Protein AF-A0A3D1BH28-F1 (afdb_monomer_lite)

Foldseek 3Di:
DDDDPVNVVVVVCLVVVLVVVLVVLLPDDDDDADPVRVVVLVCLVVVLVVLQVQLVVLQVVLVVCVVVVNPVSNSVSNVSSSVSVSVSSVSVSNSD

Secondary structure (DSSP, 8-state):
-PPPHHHHHHHHHHHHHHHHHHHHHHHSPPPPPPHHHHHHHTTHHHHHHHHHHHHHHHHHHHHHHHHTT-HHHHHHHHHHHHHHHHHHHHHHHHH-

Structure (mmCIF, N/CA/C/O backbone):
data_AF-A0A3D1BH28-F1
#
_entry.id   AF-A0A3D1BH28-F1
#
loop_
_atom_site.group_PDB
_atom_site.id
_atom_site.type_symbol
_atom_site.label_atom_id
_atom_site.label_alt_id
_atom_site.label_comp_id
_atom_site.label_asym_id
_atom_site.label_entity_id
_atom_site.label_seq_id
_atom_site.pdbx_PDB_ins_code
_atom_site.Cartn_x
_atom_site.Cartn_y
_atom_site.Cartn_z
_atom_site.occupancy
_atom_site.B_iso_or_equiv
_atom_site.auth_seq_id
_atom_site.auth_comp_id
_atom_site.auth_asym_id
_atom_site.auth_atom_id
_atom_site.pdbx_PDB_model_num
ATOM 1 N N . MET A 1 1 ? -21.017 -5.235 15.900 1.00 49.09 1 MET A N 1
ATOM 2 C CA . MET A 1 1 ? -20.606 -4.975 14.502 1.00 49.09 1 MET A CA 1
ATOM 3 C C . MET A 1 1 ? -20.086 -6.281 13.920 1.00 49.09 1 MET A C 1
ATOM 5 O O . MET A 1 1 ? -18.995 -6.698 14.280 1.00 49.09 1 MET A O 1
ATOM 9 N N . GLY A 1 2 ? -20.901 -6.996 13.142 1.00 55.12 2 GLY A N 1
ATOM 10 C CA . GLY A 1 2 ? -20.472 -8.242 12.497 1.00 55.12 2 GLY A CA 1
ATOM 11 C C . GLY A 1 2 ? -19.669 -7.933 11.237 1.00 55.12 2 GLY A C 1
ATOM 12 O O . GLY A 1 2 ? -20.025 -7.017 10.503 1.00 55.12 2 GLY A O 1
ATOM 13 N N . ILE A 1 3 ? -18.587 -8.672 10.986 1.00 62.25 3 ILE A N 1
ATOM 14 C CA . ILE A 1 3 ? -17.857 -8.561 9.719 1.00 62.25 3 ILE A CA 1
ATOM 15 C C . ILE A 1 3 ? -18.784 -9.040 8.596 1.00 62.25 3 ILE A C 1
ATOM 17 O O . ILE A 1 3 ? -19.212 -10.202 8.605 1.00 62.25 3 ILE A O 1
ATOM 21 N N . ASP A 1 4 ? -19.071 -8.145 7.652 1.00 80.38 4 ASP A N 1
ATOM 22 C CA . ASP A 1 4 ? -19.895 -8.409 6.476 1.00 80.38 4 ASP A CA 1
ATOM 23 C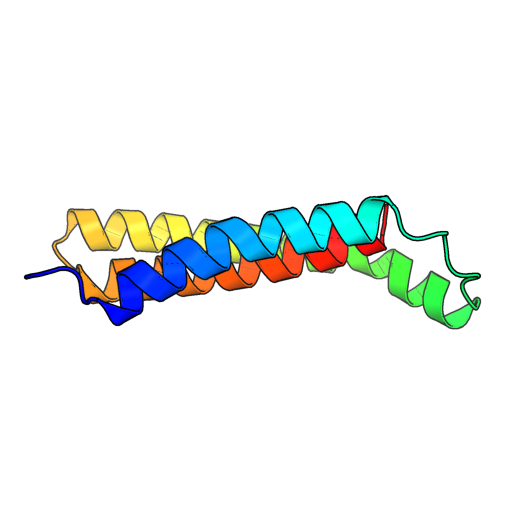 C . ASP A 1 4 ? -19.339 -9.608 5.677 1.00 80.38 4 ASP A C 1
ATOM 25 O O . ASP A 1 4 ? -18.123 -9.797 5.542 1.00 80.38 4 ASP A O 1
ATOM 29 N N . ARG A 1 5 ? -20.230 -10.478 5.192 1.00 80.69 5 ARG A N 1
ATOM 30 C CA . ARG A 1 5 ? -19.852 -11.692 4.450 1.00 80.69 5 ARG A CA 1
ATOM 31 C C . ARG A 1 5 ? -19.157 -11.358 3.127 1.00 80.69 5 ARG A C 1
ATOM 33 O O . ARG A 1 5 ? -18.216 -12.057 2.751 1.00 80.69 5 ARG A O 1
ATOM 40 N N . ASN A 1 6 ? -19.560 -10.277 2.471 1.00 86.19 6 ASN A N 1
ATOM 41 C CA . ASN A 1 6 ? -18.960 -9.782 1.238 1.00 86.19 6 ASN A CA 1
ATOM 42 C C . ASN A 1 6 ? -17.547 -9.255 1.503 1.00 86.19 6 ASN A C 1
ATOM 44 O O . ASN A 1 6 ? -16.636 -9.576 0.749 1.00 86.19 6 ASN A O 1
ATOM 48 N N . MET A 1 7 ? -17.324 -8.555 2.623 1.00 84.50 7 MET A N 1
ATOM 49 C CA . MET A 1 7 ? -15.985 -8.091 3.023 1.00 84.50 7 MET A CA 1
ATOM 50 C C . MET A 1 7 ? -15.026 -9.263 3.275 1.00 84.50 7 MET A C 1
ATOM 52 O O . MET A 1 7 ? -13.897 -9.262 2.793 1.00 84.50 7 MET A O 1
ATOM 56 N N . LYS A 1 8 ? -15.479 -10.302 3.992 1.00 87.19 8 LYS A N 1
ATOM 57 C CA . LYS A 1 8 ? -14.675 -11.522 4.198 1.00 87.19 8 LYS A CA 1
ATOM 58 C C . LYS A 1 8 ? -14.316 -12.191 2.878 1.00 87.19 8 LYS A C 1
ATOM 60 O O . LYS A 1 8 ? -13.168 -12.574 2.685 1.00 87.19 8 LYS A O 1
ATOM 65 N N . THR A 1 9 ? -15.291 -12.305 1.981 1.00 91.38 9 THR A N 1
ATOM 66 C CA . THR A 1 9 ? -15.083 -12.884 0.650 1.00 91.38 9 THR A CA 1
ATOM 67 C C . THR A 1 9 ? -14.070 -12.061 -0.144 1.00 91.38 9 THR A C 1
ATOM 69 O O . THR A 1 9 ? -13.127 -12.628 -0.682 1.00 91.38 9 THR A O 1
ATOM 72 N N . PHE A 1 10 ? -14.197 -10.731 -0.141 1.00 90.50 10 PHE A N 1
ATOM 73 C CA . PHE A 1 10 ? -13.257 -9.823 -0.797 1.00 90.50 10 PHE A CA 1
ATOM 74 C C . PHE A 1 10 ? -11.820 -10.009 -0.296 1.00 90.50 10 PHE A C 1
ATOM 76 O O . PHE A 1 10 ? -10.916 -10.175 -1.108 1.00 90.50 10 PHE A O 1
ATOM 83 N N . VAL A 1 11 ? -11.607 -10.037 1.024 1.00 89.75 11 VAL A N 1
ATOM 84 C CA . VAL A 1 11 ? -10.262 -10.200 1.603 1.00 89.75 11 VAL A CA 1
ATOM 85 C C . VAL A 1 11 ? -9.648 -11.547 1.220 1.00 89.75 11 VAL A C 1
ATOM 87 O O . VAL A 1 11 ? -8.483 -11.589 0.836 1.00 89.75 11 VAL A O 1
ATOM 90 N N . TRP A 1 12 ? -10.420 -12.636 1.274 1.00 93.75 12 TRP A N 1
ATOM 91 C CA . TRP A 1 12 ? -9.942 -13.956 0.852 1.00 93.75 12 TRP A CA 1
ATOM 92 C C . TRP A 1 12 ? -9.596 -14.003 -0.635 1.00 93.75 12 TRP A C 1
ATOM 94 O O . TRP A 1 12 ? -8.536 -14.506 -1.002 1.00 93.75 12 TRP A O 1
ATOM 104 N N . VAL A 1 13 ? -10.462 -13.447 -1.484 1.00 94.81 13 VAL A N 1
ATOM 105 C CA . VAL A 1 13 ? -10.230 -13.380 -2.931 1.00 94.81 13 VAL A CA 1
ATOM 106 C C . VAL A 1 13 ? -8.976 -12.565 -3.227 1.00 94.81 13 VAL A C 1
ATOM 108 O O . VAL A 1 13 ? -8.102 -13.055 -3.931 1.00 94.81 13 VAL A O 1
ATOM 111 N N . ALA A 1 14 ? -8.839 -11.368 -2.655 1.00 92.19 14 ALA A N 1
ATOM 112 C CA . ALA A 1 14 ? -7.661 -10.528 -2.852 1.00 92.19 14 ALA A CA 1
ATOM 113 C C . ALA A 1 14 ? -6.379 -11.201 -2.330 1.00 92.19 14 ALA A C 1
ATOM 115 O O . ALA A 1 14 ? -5.353 -11.178 -3.009 1.00 92.19 14 ALA A O 1
ATOM 116 N N . GLY A 1 15 ? -6.451 -11.847 -1.161 1.00 92.00 15 GLY A N 1
ATOM 117 C CA . GLY A 1 15 ? -5.327 -12.546 -0.538 1.00 92.00 15 GLY A CA 1
ATOM 118 C C . GLY A 1 15 ? -4.801 -13.729 -1.350 1.00 92.00 15 GLY A C 1
ATOM 119 O O . GLY A 1 15 ? -3.616 -14.029 -1.267 1.00 92.00 15 GLY A O 1
ATOM 120 N N . ILE A 1 16 ? -5.648 -14.372 -2.160 1.00 94.88 16 ILE A N 1
ATOM 121 C CA . ILE A 1 16 ? -5.237 -15.445 -3.079 1.00 94.88 16 ILE A CA 1
ATOM 122 C C . ILE A 1 16 ? -4.856 -14.876 -4.451 1.00 94.88 16 ILE A C 1
AT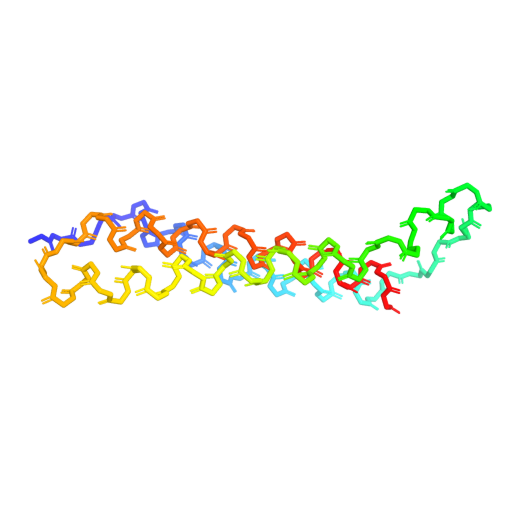OM 124 O O . ILE A 1 16 ? -3.842 -15.267 -5.024 1.00 94.88 16 ILE A O 1
ATOM 128 N N . ALA A 1 17 ? -5.643 -13.938 -4.981 1.00 93.75 17 ALA A N 1
ATOM 129 C CA . ALA A 1 17 ? -5.462 -13.408 -6.327 1.00 93.75 17 ALA A CA 1
ATOM 130 C C . ALA A 1 17 ? -4.140 -12.648 -6.489 1.00 93.75 17 ALA A C 1
ATOM 132 O O . ALA A 1 17 ? -3.452 -12.854 -7.483 1.00 93.75 17 ALA A O 1
ATOM 133 N N . ILE A 1 18 ? -3.757 -11.806 -5.522 1.00 92.75 18 ILE A N 1
ATOM 134 C CA . ILE A 1 18 ? -2.534 -10.995 -5.624 1.00 92.75 18 ILE A CA 1
ATOM 135 C C . ILE A 1 18 ? -1.277 -11.885 -5.737 1.00 92.75 18 ILE A C 1
ATOM 137 O O . ILE A 1 18 ? -0.536 -11.707 -6.705 1.00 92.75 18 ILE A O 1
ATOM 141 N N . PRO A 1 19 ? -1.035 -12.876 -4.849 1.00 92.00 19 PRO A N 1
ATOM 142 C CA . PRO A 1 19 ? 0.094 -13.795 -5.003 1.00 92.00 19 PRO A CA 1
ATOM 143 C C . PRO A 1 19 ? 0.072 -14.583 -6.311 1.00 92.00 19 PRO A C 1
ATOM 145 O O . PRO A 1 19 ? 1.121 -14.773 -6.917 1.00 92.00 19 PRO A O 1
ATOM 148 N N . VAL A 1 20 ? -1.107 -15.026 -6.762 1.00 94.50 20 VAL A N 1
ATOM 149 C CA . VAL A 1 20 ? -1.241 -15.766 -8.026 1.00 94.50 20 VAL A CA 1
ATOM 150 C C . VAL A 1 20 ? -0.838 -14.894 -9.211 1.00 94.50 20 VAL A C 1
ATOM 152 O O . VAL A 1 20 ? -0.058 -15.341 -10.045 1.00 94.50 20 VAL A O 1
ATOM 155 N N . VAL A 1 21 ? -1.318 -13.650 -9.277 1.00 92.12 21 VAL A N 1
ATOM 156 C CA . VAL A 1 21 ? -0.960 -12.720 -10.357 1.00 92.12 21 VAL A CA 1
ATOM 157 C C . VAL A 1 21 ? 0.543 -12.446 -10.362 1.00 92.12 21 VAL A C 1
ATOM 159 O O . VAL A 1 21 ? 1.170 -12.546 -11.413 1.00 92.12 21 VAL A O 1
ATOM 162 N N . VAL A 1 22 ? 1.138 -12.182 -9.195 1.00 90.12 22 VAL A N 1
ATOM 163 C CA . VAL A 1 22 ? 2.589 -11.967 -9.072 1.00 90.12 22 VAL A CA 1
ATOM 164 C C . VAL A 1 22 ? 3.378 -13.205 -9.506 1.00 90.12 22 VAL A C 1
ATOM 166 O O . VAL A 1 22 ? 4.347 -13.078 -10.250 1.00 90.12 22 VAL A O 1
ATOM 169 N N . ALA A 1 23 ? 2.954 -14.403 -9.096 1.00 91.50 23 ALA A N 1
ATOM 170 C CA . ALA A 1 23 ? 3.599 -15.647 -9.503 1.00 91.50 23 ALA A CA 1
ATOM 171 C C . ALA A 1 23 ? 3.524 -15.850 -11.021 1.00 91.50 23 ALA A C 1
ATOM 173 O O . ALA A 1 23 ? 4.530 -16.177 -11.640 1.00 91.50 23 ALA A O 1
ATOM 174 N N . VAL A 1 24 ? 2.362 -15.614 -11.636 1.00 91.44 24 VAL A N 1
ATOM 175 C CA . VAL A 1 24 ? 2.202 -15.700 -13.094 1.00 91.44 24 VAL A CA 1
ATOM 176 C C . VAL A 1 24 ? 3.155 -14.737 -13.798 1.00 91.44 24 VAL A C 1
ATOM 178 O O . VAL A 1 24 ? 3.874 -15.170 -14.694 1.00 91.44 24 VAL A O 1
ATOM 181 N N . MET A 1 25 ? 3.212 -13.471 -13.368 1.00 86.69 25 MET A N 1
ATOM 182 C CA . MET A 1 25 ? 4.120 -12.471 -13.943 1.00 86.69 25 MET A CA 1
ATOM 183 C C . MET A 1 25 ? 5.590 -12.886 -13.842 1.00 86.69 25 MET A C 1
ATOM 185 O O . MET A 1 25 ? 6.328 -12.705 -14.800 1.00 86.69 25 MET A O 1
ATOM 189 N N . PHE A 1 26 ? 5.996 -13.500 -12.730 1.00 85.75 26 PHE A N 1
ATOM 190 C CA . PHE A 1 26 ? 7.365 -13.982 -12.540 1.00 85.75 26 PHE A CA 1
ATOM 191 C C . PHE A 1 26 ? 7.767 -15.096 -13.525 1.00 85.75 26 PHE A C 1
ATOM 193 O O . PHE A 1 26 ? 8.935 -15.214 -13.881 1.00 85.75 26 PHE A O 1
ATOM 200 N N . PHE A 1 27 ? 6.816 -15.926 -13.969 1.00 88.00 27 PHE A N 1
ATOM 201 C CA . PHE A 1 27 ? 7.073 -17.022 -14.915 1.00 88.00 27 PHE A CA 1
ATOM 202 C C . PHE A 1 27 ? 6.806 -16.655 -16.384 1.00 88.00 27 PHE A C 1
ATOM 204 O O . PHE A 1 27 ? 7.021 -17.492 -17.265 1.00 88.00 27 PHE A O 1
ATOM 211 N N . LEU A 1 28 ? 6.329 -15.441 -16.670 1.00 85.00 28 LEU A N 1
ATOM 212 C CA . LEU A 1 28 ? 6.139 -14.970 -18.041 1.00 85.00 28 LEU A CA 1
ATOM 213 C C . LEU A 1 28 ? 7.503 -14.679 -18.697 1.00 85.00 28 LEU A C 1
ATOM 215 O O . LEU A 1 28 ? 8.372 -14.083 -18.063 1.00 85.00 28 LEU A O 1
ATOM 219 N N . PRO A 1 29 ? 7.713 -15.072 -19.969 1.00 81.75 29 PRO A N 1
ATOM 220 C CA . PRO A 1 29 ? 8.913 -14.686 -20.700 1.00 81.75 29 PRO A CA 1
ATOM 221 C C . PRO A 1 29 ? 8.962 -13.162 -20.872 1.00 81.75 29 PRO A C 1
ATOM 223 O O . PRO A 1 29 ? 7.934 -12.525 -21.114 1.00 81.75 29 PRO A O 1
ATOM 226 N N . GLY A 1 30 ? 10.163 -12.588 -20.763 1.00 72.75 30 GLY A N 1
ATOM 227 C CA . GLY A 1 30 ? 10.381 -11.155 -20.957 1.00 72.75 30 GLY A CA 1
ATOM 228 C C . GLY A 1 30 ? 9.918 -10.694 -22.341 1.00 72.75 30 GLY A C 1
ATOM 229 O O . GLY A 1 30 ? 10.153 -11.372 -23.342 1.00 72.75 30 GLY A O 1
ATOM 230 N N . ILE A 1 31 ? 9.243 -9.548 -22.389 1.00 75.81 31 ILE A N 1
ATOM 231 C CA . ILE A 1 31 ? 8.790 -8.917 -23.633 1.00 75.81 31 ILE A CA 1
ATOM 232 C C . ILE A 1 31 ? 9.917 -8.022 -24.156 1.00 75.81 31 ILE A C 1
ATOM 234 O O . ILE A 1 31 ? 10.525 -7.287 -23.381 1.00 75.81 31 ILE A O 1
ATOM 238 N N . GLU A 1 32 ? 10.191 -8.059 -25.463 1.00 77.12 32 GLU A N 1
ATOM 239 C CA . GLU A 1 32 ? 11.104 -7.100 -26.093 1.00 77.12 32 GLU A CA 1
ATOM 240 C C . GLU A 1 32 ? 10.529 -5.684 -25.985 1.00 77.12 32 GLU A C 1
ATOM 242 O O . GLU A 1 32 ? 9.433 -5.385 -26.465 1.00 77.12 32 GLU A O 1
ATOM 247 N N . VAL A 1 33 ? 11.267 -4.812 -25.305 1.00 76.00 33 VAL A N 1
ATOM 248 C CA . VAL A 1 33 ? 10.810 -3.475 -24.938 1.00 76.00 33 VAL A CA 1
ATOM 249 C C . VAL A 1 33 ? 11.253 -2.486 -26.014 1.00 76.00 33 VAL A C 1
ATOM 251 O O . VAL A 1 33 ? 12.439 -2.376 -26.314 1.00 76.00 33 VAL A O 1
ATOM 254 N N . SER A 1 34 ? 10.314 -1.748 -26.610 1.00 83.38 34 SER A N 1
ATOM 255 C CA . SER A 1 34 ? 10.651 -0.649 -27.527 1.00 83.38 34 SER A CA 1
ATOM 256 C C . SER A 1 34 ? 11.406 0.474 -26.789 1.00 83.38 34 SER A C 1
ATOM 258 O O . SER A 1 34 ? 11.085 0.714 -25.621 1.00 8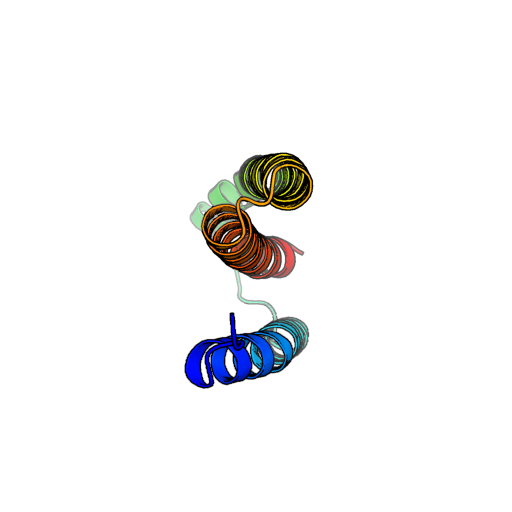3.38 34 SER A O 1
ATOM 260 N N . PRO A 1 35 ? 12.283 1.253 -27.452 1.00 79.38 35 PRO A N 1
ATOM 261 C CA . PRO A 1 35 ? 13.016 2.365 -26.822 1.00 79.38 35 PRO A CA 1
ATOM 262 C C . PRO A 1 35 ? 12.119 3.401 -26.117 1.00 79.38 35 PRO A C 1
ATOM 264 O O . PRO A 1 35 ? 12.479 3.976 -25.093 1.00 79.38 35 PRO A O 1
ATOM 267 N N . GLU A 1 36 ? 10.911 3.620 -26.637 1.00 80.50 36 GLU A N 1
ATOM 268 C CA . GLU A 1 36 ? 9.902 4.514 -26.048 1.00 80.50 36 GLU A CA 1
ATOM 269 C C . GLU A 1 36 ? 9.380 3.996 -24.699 1.00 80.50 36 GLU A C 1
ATOM 271 O O . GLU A 1 36 ? 9.132 4.768 -23.774 1.00 80.50 36 GLU A O 1
ATOM 276 N N . MET A 1 37 ? 9.246 2.677 -24.575 1.00 78.81 37 MET A N 1
ATOM 277 C CA . MET A 1 37 ? 8.801 2.008 -23.356 1.00 78.81 37 MET A CA 1
ATOM 278 C C . MET A 1 37 ? 9.934 1.947 -22.322 1.00 78.81 37 MET A C 1
ATOM 280 O O . MET A 1 37 ? 9.678 2.138 -21.139 1.00 78.81 37 MET A O 1
ATOM 284 N N . GLU A 1 38 ? 11.190 1.799 -22.750 1.00 78.94 38 GLU A N 1
ATOM 285 C CA . GLU A 1 38 ? 12.367 1.879 -21.870 1.00 78.94 38 GLU A CA 1
ATOM 286 C C . GLU A 1 38 ? 12.459 3.239 -21.150 1.00 78.94 38 GLU A C 1
ATOM 288 O O . GLU A 1 38 ? 12.678 3.301 -19.938 1.00 78.94 38 GLU A O 1
ATOM 293 N N . ALA A 1 39 ? 12.175 4.340 -21.855 1.00 79.94 39 ALA A N 1
ATOM 294 C CA . ALA A 1 39 ? 12.114 5.672 -21.249 1.00 79.94 39 ALA A CA 1
ATOM 295 C C . ALA A 1 39 ? 11.020 5.785 -20.168 1.00 79.94 39 ALA A C 1
ATOM 297 O O . ALA A 1 39 ? 11.234 6.418 -19.130 1.00 79.94 39 ALA A O 1
ATOM 298 N N . VAL A 1 40 ? 9.864 5.143 -20.373 1.00 78.94 40 VAL A N 1
ATOM 299 C CA . VAL A 1 40 ? 8.807 5.055 -19.354 1.00 78.94 40 VAL A CA 1
ATOM 300 C C . VAL A 1 40 ? 9.286 4.226 -18.162 1.00 78.94 40 VAL A C 1
ATOM 302 O O . VAL A 1 40 ? 9.104 4.663 -17.022 1.00 78.94 40 VAL A O 1
ATOM 305 N N . LEU A 1 41 ? 9.966 3.098 -18.402 1.00 79.56 41 LEU A N 1
ATOM 306 C CA . LEU A 1 41 ? 10.509 2.226 -17.356 1.00 79.56 41 LEU A CA 1
ATOM 307 C C . LEU A 1 41 ? 11.461 2.954 -16.397 1.00 79.56 41 LEU A C 1
ATOM 309 O O . LEU A 1 41 ? 11.395 2.733 -15.189 1.00 79.56 41 LEU A O 1
ATOM 313 N N . HIS A 1 42 ? 12.255 3.910 -16.881 1.00 82.25 42 HIS A N 1
ATOM 314 C CA . HIS A 1 42 ? 13.119 4.731 -16.022 1.00 82.25 42 HIS A CA 1
ATOM 315 C C . HIS A 1 42 ? 12.367 5.615 -15.009 1.00 82.25 42 HIS A C 1
ATOM 317 O O . HIS A 1 42 ? 12.949 6.019 -14.000 1.00 82.25 42 HIS A O 1
ATOM 323 N N . THR A 1 43 ? 11.081 5.906 -15.230 1.00 85.88 43 THR A N 1
ATOM 324 C CA . THR A 1 43 ? 10.255 6.690 -14.291 1.00 85.88 43 THR A CA 1
ATOM 325 C C . THR A 1 43 ? 9.557 5.829 -13.231 1.00 85.88 43 THR A C 1
ATOM 327 O O . THR A 1 43 ? 9.131 6.354 -12.195 1.00 85.88 43 THR A O 1
ATOM 330 N N . LEU A 1 44 ? 9.487 4.504 -13.432 1.00 86.69 44 LEU A N 1
ATOM 331 C CA . LEU A 1 44 ? 8.791 3.586 -12.525 1.00 86.69 44 LEU A CA 1
ATOM 332 C C . LEU A 1 44 ? 9.312 3.606 -11.080 1.00 86.69 44 LEU A C 1
ATOM 334 O O . LEU A 1 44 ? 8.477 3.525 -10.181 1.00 86.69 44 LEU A O 1
ATOM 338 N N . PRO A 1 45 ? 10.620 3.758 -10.787 1.00 90.81 45 PRO A N 1
ATOM 339 C CA . PRO A 1 45 ? 11.091 3.848 -9.405 1.00 90.81 45 PRO A CA 1
ATOM 340 C C . PRO A 1 45 ? 10.444 4.993 -8.611 1.00 90.81 45 PRO A C 1
ATOM 342 O O . PRO A 1 45 ? 10.028 4.792 -7.469 1.00 90.81 45 PRO A O 1
ATOM 345 N N . ALA A 1 46 ? 10.290 6.174 -9.219 1.00 92.00 46 ALA A N 1
ATOM 346 C CA . ALA A 1 46 ? 9.655 7.324 -8.574 1.00 92.00 46 ALA A CA 1
ATOM 347 C C . ALA A 1 46 ? 8.147 7.100 -8.360 1.00 92.00 46 ALA A C 1
ATOM 349 O O . ALA A 1 46 ? 7.603 7.441 -7.304 1.00 92.00 46 ALA A O 1
ATOM 350 N N . VAL A 1 47 ? 7.478 6.467 -9.329 1.00 92.69 47 VAL A N 1
ATOM 351 C CA . VAL A 1 47 ? 6.064 6.077 -9.219 1.00 92.69 47 VAL A CA 1
ATOM 352 C C . VAL A 1 47 ? 5.878 5.047 -8.102 1.00 92.69 47 VAL A C 1
ATOM 354 O O . VAL A 1 47 ? 5.042 5.238 -7.220 1.00 92.69 47 VAL A O 1
ATOM 357 N N . ASN A 1 48 ? 6.708 4.005 -8.076 1.00 93.94 48 ASN A N 1
ATOM 358 C CA . ASN A 1 48 ? 6.689 2.951 -7.064 1.00 93.94 48 ASN A CA 1
ATOM 359 C C . ASN A 1 48 ? 6.916 3.511 -5.656 1.00 93.94 48 ASN A C 1
ATOM 361 O O . ASN A 1 48 ? 6.167 3.176 -4.736 1.00 93.94 48 ASN A O 1
ATOM 365 N N . ALA A 1 49 ? 7.891 4.409 -5.489 1.00 94.69 49 ALA A N 1
ATOM 366 C CA . ALA A 1 49 ? 8.133 5.098 -4.225 1.00 94.69 49 ALA A CA 1
ATOM 367 C C . ALA A 1 49 ? 6.921 5.938 -3.787 1.00 94.69 49 ALA A C 1
ATOM 369 O O . ALA A 1 49 ? 6.528 5.899 -2.621 1.00 94.69 49 ALA A O 1
ATOM 370 N N . THR A 1 50 ? 6.284 6.649 -4.722 1.00 96.94 50 THR A N 1
ATOM 371 C CA . THR A 1 50 ? 5.094 7.470 -4.445 1.00 96.94 50 THR A CA 1
ATOM 372 C C . THR A 1 50 ? 3.902 6.619 -4.007 1.00 96.94 50 THR A C 1
ATOM 374 O O . THR A 1 50 ? 3.249 6.927 -3.006 1.00 96.94 50 THR A O 1
ATOM 377 N N . ILE A 1 51 ? 3.630 5.519 -4.716 1.00 97.06 51 ILE A N 1
ATOM 378 C CA . ILE A 1 51 ? 2.545 4.587 -4.380 1.00 97.06 51 ILE A CA 1
ATOM 379 C C . ILE A 1 51 ? 2.787 3.977 -2.996 1.00 97.06 51 ILE A C 1
ATOM 381 O O . ILE A 1 51 ? 1.882 3.974 -2.159 1.00 97.06 51 ILE A O 1
ATOM 385 N N . ASN A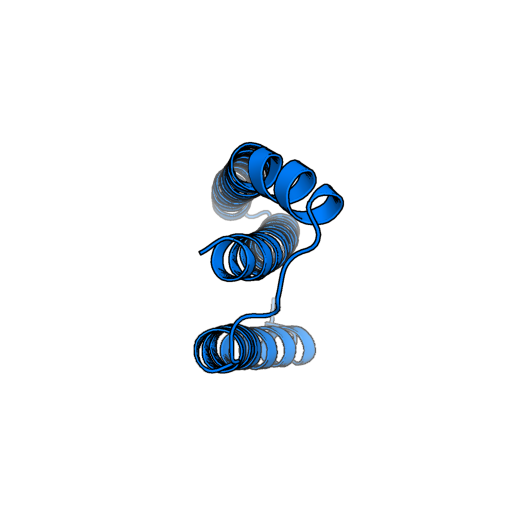 1 52 ? 4.009 3.508 -2.727 1.00 97.00 52 ASN A N 1
ATOM 386 C CA . ASN A 1 52 ? 4.350 2.885 -1.451 1.00 97.00 52 ASN A CA 1
ATOM 387 C C . ASN A 1 52 ? 4.291 3.886 -0.283 1.00 97.00 52 ASN A C 1
ATOM 389 O O . ASN A 1 52 ? 3.687 3.595 0.749 1.00 97.00 52 ASN A O 1
ATOM 393 N N . GLY A 1 53 ? 4.816 5.100 -0.473 1.00 98.12 53 GLY A N 1
ATOM 394 C CA . GLY A 1 53 ? 4.706 6.180 0.508 1.00 98.12 53 GLY A CA 1
ATOM 395 C C . GLY A 1 53 ? 3.250 6.545 0.810 1.00 98.12 53 GLY A C 1
ATOM 396 O O . GLY A 1 53 ? 2.874 6.705 1.971 1.00 98.12 53 GLY A O 1
ATOM 397 N N . THR A 1 54 ? 2.393 6.587 -0.212 1.00 98.44 54 THR A N 1
ATOM 398 C CA . THR A 1 54 ? 0.952 6.822 -0.029 1.00 98.44 54 THR A CA 1
ATOM 399 C C . THR A 1 54 ? 0.293 5.678 0.746 1.00 98.44 54 THR A C 1
ATOM 401 O O . THR A 1 54 ? -0.470 5.930 1.678 1.00 98.44 54 THR A O 1
ATOM 404 N N . ALA A 1 55 ? 0.626 4.422 0.428 1.00 98.25 55 ALA A N 1
ATOM 405 C CA . ALA A 1 55 ? 0.125 3.259 1.159 1.00 98.25 55 ALA A CA 1
ATOM 406 C C . ALA A 1 55 ? 0.531 3.307 2.641 1.00 98.25 55 ALA A C 1
ATOM 408 O O . ALA A 1 55 ? -0.305 3.074 3.516 1.00 98.25 55 ALA A O 1
ATOM 409 N N . PHE A 1 56 ? 1.778 3.688 2.936 1.00 98.38 56 PHE A N 1
ATOM 410 C CA . PHE A 1 56 ? 2.250 3.902 4.303 1.00 98.38 56 PHE A CA 1
ATOM 411 C C . PHE A 1 56 ? 1.415 4.958 5.042 1.00 98.38 56 PHE A C 1
ATOM 413 O O . PHE A 1 56 ? 0.970 4.707 6.164 1.00 98.38 56 PHE A O 1
ATOM 420 N N . LEU A 1 57 ? 1.133 6.106 4.415 1.00 98.62 57 LEU A N 1
ATOM 421 C CA . LEU A 1 57 ? 0.283 7.143 5.012 1.00 98.62 57 LEU A CA 1
ATOM 422 C C . LEU A 1 57 ? -1.143 6.638 5.276 1.00 98.62 57 LEU A C 1
ATOM 424 O O . LEU A 1 57 ? -1.697 6.901 6.347 1.00 98.62 57 LEU A O 1
ATOM 428 N N . CYS A 1 58 ? -1.723 5.863 4.352 1.00 98.56 58 CYS A N 1
ATOM 429 C CA . CYS A 1 58 ? -3.020 5.218 4.561 1.00 98.56 58 CYS A CA 1
ATOM 430 C C . CYS A 1 58 ? -3.001 4.284 5.778 1.00 98.56 58 CYS A C 1
ATOM 432 O O . CYS A 1 58 ? -3.915 4.338 6.600 1.00 98.56 58 CYS A O 1
ATOM 434 N N . LEU A 1 59 ? -1.962 3.458 5.929 1.00 98.38 59 LEU A N 1
ATOM 435 C CA . LEU A 1 59 ? -1.823 2.532 7.058 1.00 98.38 59 LEU A CA 1
ATOM 436 C C . LEU A 1 59 ? -1.598 3.266 8.386 1.00 98.38 59 LEU A C 1
ATOM 438 O O . LEU A 1 59 ? -2.226 2.923 9.389 1.00 98.38 59 LEU A O 1
ATOM 442 N N . ALA A 1 60 ? -0.774 4.316 8.398 1.00 98.69 60 ALA A N 1
ATOM 443 C CA . ALA A 1 60 ? -0.565 5.154 9.577 1.00 98.69 60 ALA A CA 1
ATOM 444 C C . ALA A 1 60 ? -1.878 5.820 10.031 1.00 98.69 60 ALA A C 1
ATOM 446 O O . ALA A 1 60 ? -2.247 5.755 11.209 1.00 98.69 60 ALA A O 1
ATOM 447 N N . ALA A 1 61 ? -2.642 6.385 9.089 1.00 98.56 61 ALA A N 1
ATOM 448 C CA . ALA A 1 61 ? -3.964 6.944 9.360 1.00 98.56 61 ALA A CA 1
ATOM 449 C C . ALA A 1 61 ? -4.979 5.864 9.786 1.00 98.56 61 ALA A C 1
ATOM 451 O O . ALA A 1 61 ? -5.799 6.101 10.675 1.00 98.56 61 ALA A O 1
ATOM 452 N N . SER A 1 62 ? -4.909 4.663 9.203 1.00 98.44 62 SER A N 1
ATOM 453 C CA . SER A 1 62 ? -5.759 3.514 9.546 1.00 98.44 62 SER A CA 1
ATOM 454 C C . SER A 1 62 ? -5.534 3.054 10.985 1.00 98.44 62 SER A C 1
ATOM 456 O O . SER A 1 62 ? -6.487 2.763 11.716 1.00 98.44 62 SER A O 1
ATOM 458 N N . PHE A 1 63 ? -4.274 3.035 11.420 1.00 98.56 63 PHE A N 1
ATOM 459 C CA . PHE A 1 63 ? -3.893 2.711 12.789 1.00 98.56 63 PHE A CA 1
ATOM 460 C C . PHE A 1 63 ? -4.401 3.752 13.790 1.00 98.56 63 PHE A C 1
ATOM 462 O O . PHE A 1 63 ? -4.942 3.405 14.843 1.00 98.56 63 PHE A O 1
ATOM 469 N N . TRP A 1 64 ? -4.294 5.039 13.452 1.00 98.62 64 TRP A N 1
ATOM 470 C CA . TRP A 1 64 ? -4.919 6.088 14.251 1.00 98.62 64 TRP A CA 1
ATOM 471 C C . TRP A 1 64 ? -6.445 5.917 14.310 1.00 98.62 64 TRP A C 1
ATOM 473 O O . TRP A 1 64 ? -7.031 6.010 15.389 1.00 98.62 64 TRP A O 1
ATOM 483 N N . ALA A 1 65 ? -7.100 5.611 13.186 1.00 98.38 65 ALA A N 1
ATOM 484 C CA . ALA A 1 65 ? -8.551 5.454 13.122 1.00 98.38 65 ALA A CA 1
ATOM 485 C C . ALA A 1 65 ? -9.057 4.343 14.058 1.00 98.38 65 ALA A C 1
ATOM 487 O O . ALA A 1 65 ? -9.996 4.578 14.824 1.00 98.38 65 ALA A O 1
ATOM 488 N N . ILE A 1 66 ? -8.414 3.169 14.064 1.00 98.12 66 ILE A N 1
ATOM 489 C CA . ILE A 1 66 ? -8.839 2.056 14.926 1.00 98.12 66 ILE A CA 1
ATOM 490 C C . ILE A 1 66 ? -8.610 2.345 16.412 1.00 98.12 66 ILE A C 1
ATOM 492 O O . ILE A 1 66 ? -9.474 2.030 17.228 1.00 98.12 66 ILE A O 1
ATOM 496 N N . LYS A 1 67 ? -7.516 3.037 16.767 1.00 97.94 67 LYS A N 1
ATOM 497 C CA . LYS A 1 67 ? -7.267 3.493 18.147 1.00 97.94 67 LYS A CA 1
ATOM 498 C C . LYS A 1 67 ? -8.346 4.441 18.671 1.00 97.94 67 LYS A C 1
ATOM 500 O O . LYS A 1 67 ? -8.595 4.473 19.869 1.00 97.94 67 LYS A O 1
ATOM 505 N N . ASN A 1 68 ? -8.996 5.185 17.781 1.00 97.81 68 ASN A N 1
ATOM 506 C CA . ASN A 1 68 ? -10.080 6.110 18.111 1.00 97.81 68 ASN A CA 1
ATOM 507 C C . ASN A 1 68 ? -11.478 5.488 17.921 1.00 97.81 68 ASN A C 1
ATOM 509 O O . ASN A 1 68 ? -12.467 6.215 17.857 1.00 97.81 68 ASN A O 1
ATOM 513 N N . GLY A 1 69 ? -11.583 4.163 17.757 1.00 97.00 69 GLY A N 1
ATOM 514 C CA . GLY A 1 69 ? -12.862 3.469 17.559 1.00 97.00 69 GLY A CA 1
ATOM 515 C C . GLY A 1 69 ? -13.533 3.724 16.200 1.00 97.00 69 GLY A C 1
ATOM 516 O O . GLY A 1 69 ? -14.670 3.305 15.984 1.00 97.00 69 GLY A O 1
ATOM 517 N N . LYS A 1 70 ? -12.850 4.378 15.249 1.00 97.81 70 LYS A N 1
ATOM 518 C CA . LYS A 1 70 ? -13.376 4.704 13.911 1.00 97.81 70 LYS A CA 1
ATOM 519 C C . LYS A 1 70 ? -13.234 3.513 12.957 1.00 97.81 70 LYS A C 1
ATOM 521 O O . LYS A 1 70 ? -12.458 3.551 12.002 1.00 97.81 70 LYS A O 1
ATOM 526 N N . VAL A 1 71 ? -14.001 2.451 13.210 1.00 95.69 71 VAL A N 1
ATOM 527 C CA . VAL A 1 71 ? -13.896 1.162 12.495 1.00 95.69 71 VAL A CA 1
ATOM 528 C C . VAL A 1 71 ? -14.115 1.296 10.983 1.00 95.69 71 VAL A C 1
ATOM 530 O O . VAL A 1 71 ? -13.336 0.742 10.212 1.00 95.69 71 VAL A O 1
ATOM 533 N N . GLN A 1 72 ? -15.115 2.066 10.539 1.00 95.06 72 GLN A N 1
ATOM 534 C CA . GLN A 1 72 ? -15.380 2.234 9.102 1.00 95.06 72 GLN A CA 1
ATOM 535 C C . GLN A 1 72 ? -14.214 2.922 8.378 1.00 95.06 72 GLN A C 1
ATOM 537 O O . GLN A 1 72 ? -13.815 2.503 7.295 1.00 95.06 72 GLN A O 1
ATOM 542 N N . LEU A 1 73 ? -13.633 3.959 8.991 1.00 97.06 73 LEU A N 1
ATOM 543 C CA . LEU A 1 73 ? -12.487 4.665 8.420 1.00 97.06 73 LEU A CA 1
ATOM 544 C C . LEU A 1 73 ? -11.258 3.748 8.340 1.00 97.06 73 LEU A C 1
ATOM 546 O O . LEU A 1 73 ? -10.581 3.732 7.318 1.00 97.06 73 LEU A O 1
ATOM 550 N N . HIS A 1 74 ? -11.009 2.945 9.377 1.00 97.12 74 HIS A N 1
ATOM 551 C CA . HIS A 1 74 ? -9.959 1.925 9.376 1.00 97.12 74 HIS A CA 1
ATOM 552 C C . HIS A 1 74 ? -10.124 0.922 8.221 1.00 97.12 74 HIS A C 1
ATOM 554 O O . HIS A 1 74 ? -9.170 0.646 7.495 1.00 97.12 74 HIS A O 1
ATOM 560 N N . GLN A 1 75 ? -11.339 0.408 8.007 1.00 95.06 75 GLN A N 1
ATOM 561 C CA . GLN A 1 75 ? -11.626 -0.523 6.910 1.00 95.06 75 GLN A CA 1
ATOM 562 C C . GLN A 1 75 ? -11.407 0.122 5.535 1.00 95.06 75 GLN A C 1
ATOM 564 O O . GLN A 1 75 ? -10.758 -0.476 4.675 1.00 95.06 75 GLN A O 1
ATOM 569 N N . ASN A 1 76 ? -11.878 1.357 5.342 1.00 96.25 76 ASN A N 1
ATOM 570 C CA . ASN A 1 76 ? -11.698 2.087 4.086 1.00 96.25 76 ASN A CA 1
ATOM 571 C C . ASN A 1 76 ? -10.212 2.362 3.799 1.00 96.25 76 ASN A C 1
ATOM 573 O O . ASN A 1 76 ? -9.749 2.129 2.685 1.00 96.25 76 ASN A O 1
ATOM 577 N N . LEU A 1 77 ? -9.449 2.804 4.806 1.00 98.25 77 LEU A N 1
ATOM 578 C CA . LEU A 1 77 ? -8.020 3.100 4.662 1.00 98.25 77 LEU A CA 1
ATOM 579 C C . LEU A 1 77 ? -7.184 1.841 4.398 1.00 98.25 77 LEU A C 1
ATOM 581 O O . LEU A 1 77 ? -6.292 1.882 3.556 1.00 98.25 77 LEU A O 1
ATOM 585 N N . ASN A 1 78 ? -7.488 0.714 5.051 1.00 97.31 78 ASN A N 1
ATOM 586 C CA . ASN A 1 78 ? -6.830 -0.561 4.745 1.00 97.31 78 ASN A CA 1
ATOM 587 C C . ASN A 1 78 ? -7.167 -1.066 3.341 1.00 97.31 78 ASN A C 1
ATOM 589 O O . ASN A 1 78 ? -6.292 -1.589 2.659 1.00 97.31 78 ASN A O 1
ATOM 593 N N . THR A 1 79 ? -8.410 -0.887 2.887 1.00 95.69 79 THR A N 1
ATOM 594 C CA . THR A 1 79 ? -8.805 -1.258 1.519 1.00 95.69 79 THR A CA 1
ATOM 595 C C . THR A 1 79 ? -8.046 -0.417 0.492 1.00 95.69 79 THR A C 1
ATOM 597 O O . THR A 1 79 ? -7.511 -0.961 -0.470 1.00 95.69 79 THR A O 1
ATOM 600 N N . ALA A 1 80 ? -7.912 0.893 0.724 1.00 97.44 80 ALA A N 1
ATOM 601 C CA . ALA A 1 80 ? -7.102 1.768 -0.122 1.00 97.44 80 ALA A CA 1
ATOM 602 C C . ALA A 1 80 ? -5.617 1.360 -0.125 1.00 97.44 80 ALA A C 1
ATOM 604 O O . ALA A 1 80 ? -5.015 1.244 -1.191 1.00 97.44 80 ALA A O 1
ATOM 605 N N . ALA A 1 81 ? -5.038 1.073 1.047 1.00 97.88 81 ALA A N 1
ATOM 606 C CA . ALA A 1 81 ? -3.656 0.610 1.160 1.00 97.88 81 ALA A CA 1
ATOM 607 C C . ALA A 1 81 ? -3.423 -0.728 0.436 1.00 97.88 81 ALA A C 1
ATOM 609 O O . ALA A 1 81 ? -2.376 -0.907 -0.187 1.00 97.88 81 ALA A O 1
ATOM 610 N N . LEU A 1 82 ? -4.400 -1.641 0.465 1.00 95.75 82 LEU A N 1
ATOM 611 C CA . LEU A 1 82 ? -4.349 -2.910 -0.263 1.00 95.75 82 LEU A CA 1
ATOM 612 C C . LEU A 1 82 ? -4.321 -2.684 -1.779 1.00 95.75 82 LEU A C 1
ATOM 614 O O . LEU A 1 82 ? -3.487 -3.272 -2.463 1.00 95.75 82 LEU A O 1
ATOM 618 N N . VAL A 1 83 ? -5.185 -1.806 -2.296 1.00 95.62 83 VAL A N 1
ATOM 619 C CA . VAL A 1 83 ? -5.207 -1.452 -3.726 1.00 95.62 83 VAL A CA 1
ATOM 620 C C . VAL A 1 83 ? -3.885 -0.809 -4.149 1.00 95.62 83 VAL A C 1
ATOM 622 O O . VAL A 1 83 ? -3.301 -1.227 -5.145 1.00 95.62 83 VAL A O 1
ATOM 625 N N . LEU A 1 84 ? -3.364 0.147 -3.372 1.00 97.44 84 LEU A N 1
ATOM 626 C CA . LEU A 1 84 ? -2.060 0.765 -3.637 1.00 97.44 84 LEU A CA 1
ATOM 627 C C . LEU A 1 84 ? -0.927 -0.270 -3.623 1.00 97.44 84 LEU A C 1
ATOM 629 O O . LEU A 1 84 ? -0.075 -0.260 -4.506 1.00 97.44 84 LEU A O 1
ATOM 633 N N . SER A 1 85 ? -0.939 -1.202 -2.669 1.00 94.88 85 SER A N 1
ATOM 634 C CA . SER A 1 85 ? 0.060 -2.276 -2.583 1.00 94.88 85 SER A CA 1
ATOM 635 C C . SER A 1 85 ? -0.012 -3.230 -3.777 1.00 94.88 85 SER A C 1
ATOM 637 O O . SER A 1 85 ? 1.025 -3.635 -4.295 1.00 94.88 85 SER A O 1
ATOM 639 N N . ALA A 1 86 ? -1.216 -3.558 -4.255 1.00 93.94 86 ALA A N 1
ATOM 640 C CA . ALA A 1 86 ? -1.395 -4.371 -5.455 1.00 93.94 86 ALA A CA 1
ATOM 641 C C . ALA A 1 86 ? -0.850 -3.658 -6.704 1.00 93.94 86 ALA A C 1
ATOM 643 O O . ALA A 1 86 ? -0.107 -4.261 -7.472 1.00 93.94 86 ALA A O 1
ATOM 644 N N . LEU A 1 87 ? -1.148 -2.363 -6.871 1.00 94.19 87 LEU A N 1
ATOM 645 C CA . LEU A 1 87 ? -0.599 -1.551 -7.964 1.00 94.19 87 LEU A CA 1
ATOM 646 C C . LEU A 1 87 ? 0.931 -1.465 -7.900 1.00 94.19 87 LEU A C 1
ATOM 648 O O . LEU A 1 87 ? 1.596 -1.613 -8.922 1.00 94.19 87 LEU A O 1
ATOM 652 N N . PHE A 1 88 ? 1.488 -1.278 -6.700 1.00 94.50 88 PHE A N 1
ATOM 653 C CA . PHE A 1 88 ? 2.932 -1.302 -6.481 1.00 94.50 88 PHE A CA 1
ATOM 654 C C . PHE A 1 88 ? 3.542 -2.640 -6.907 1.00 94.50 88 PHE A C 1
ATOM 656 O O . PHE A 1 88 ? 4.532 -2.629 -7.624 1.00 94.50 88 PHE A O 1
ATOM 663 N N . LEU A 1 89 ? 2.959 -3.778 -6.512 1.00 92.19 89 LEU A N 1
ATOM 664 C CA . LEU A 1 89 ? 3.489 -5.098 -6.869 1.00 92.19 89 LEU A CA 1
ATOM 665 C C . LEU A 1 89 ? 3.490 -5.323 -8.382 1.00 92.19 89 LEU A C 1
ATOM 667 O O . LEU A 1 89 ? 4.505 -5.743 -8.926 1.00 92.19 89 LEU A O 1
ATOM 671 N N . LEU A 1 90 ? 2.389 -4.996 -9.064 1.00 89.06 90 LEU A N 1
ATOM 672 C CA . LEU A 1 90 ? 2.303 -5.113 -10.522 1.00 89.06 90 LEU A CA 1
ATOM 673 C C . LEU A 1 90 ? 3.368 -4.254 -11.217 1.00 89.06 90 LEU A C 1
ATOM 675 O O . LEU A 1 90 ? 4.077 -4.732 -12.098 1.00 89.06 90 LEU A O 1
ATOM 679 N N . SER A 1 91 ? 3.506 -2.999 -10.791 1.00 89.50 91 SER A N 1
ATOM 680 C CA . SER A 1 91 ? 4.483 -2.056 -11.339 1.00 89.50 91 SER A CA 1
ATOM 681 C C . SER A 1 91 ? 5.930 -2.481 -11.041 1.00 89.50 91 SER A C 1
ATOM 683 O O . SER A 1 91 ? 6.780 -2.487 -11.925 1.00 89.50 91 SER A O 1
ATOM 685 N N . TYR A 1 92 ? 6.219 -2.899 -9.807 1.00 89.06 92 TYR A N 1
ATOM 686 C CA . TYR A 1 92 ? 7.552 -3.306 -9.361 1.00 89.06 92 TYR A CA 1
ATOM 687 C C . TYR A 1 92 ? 8.056 -4.562 -10.073 1.00 89.06 92 TYR A C 1
ATOM 689 O O . TYR A 1 92 ? 9.209 -4.580 -10.497 1.00 89.06 92 TYR A O 1
ATOM 697 N N . VAL A 1 93 ? 7.195 -5.576 -10.212 1.00 85.00 93 VAL A N 1
ATOM 698 C CA . VAL A 1 93 ? 7.509 -6.836 -10.906 1.00 85.00 93 VAL A CA 1
ATOM 699 C C . VAL A 1 93 ? 7.564 -6.641 -12.421 1.00 85.00 93 VAL A C 1
ATOM 701 O O . VAL A 1 93 ? 8.251 -7.380 -13.095 1.00 85.00 93 VAL A O 1
ATOM 704 N N . SER A 1 94 ? 6.874 -5.644 -12.983 1.00 81.31 94 SER A N 1
ATOM 705 C CA . SER A 1 94 ? 7.031 -5.329 -14.414 1.00 81.31 94 SER A CA 1
ATOM 706 C C . SER A 1 94 ? 8.361 -4.636 -14.726 1.00 81.31 94 SER A C 1
ATOM 708 O O . SER A 1 94 ? 8.829 -4.693 -15.857 1.00 81.31 94 SER A O 1
ATOM 710 N N . TYR A 1 95 ? 8.935 -3.925 -13.750 1.00 78.44 95 TYR A N 1
ATOM 711 C CA . TYR A 1 95 ? 10.215 -3.228 -13.900 1.00 78.44 95 TYR A CA 1
ATOM 712 C C . TYR A 1 95 ? 11.433 -4.135 -13.644 1.00 78.44 95 TYR A C 1
ATOM 714 O O . TYR A 1 95 ? 12.498 -3.854 -14.190 1.00 78.44 95 TYR A O 1
ATOM 722 N N . HIS A 1 96 ? 11.295 -5.173 -12.807 1.00 71.88 96 HIS A N 1
ATOM 723 C CA . HIS A 1 96 ? 12.369 -6.114 -12.446 1.00 71.88 96 HIS A CA 1
ATOM 724 C C . HIS A 1 96 ? 12.196 -7.458 -13.141 1.00 71.88 96 HIS A C 1
ATOM 726 O O . HIS A 1 96 ? 13.215 -7.973 -13.647 1.00 71.88 96 HIS A O 1
#

Sequence (96 aa):
MGIDRNMKTFVWVAGIAIPVVVAVMFFLPGIEVSPEMEAVLHTLPAVNATINGTAFLCLAASFWAIKNGKVQLHQN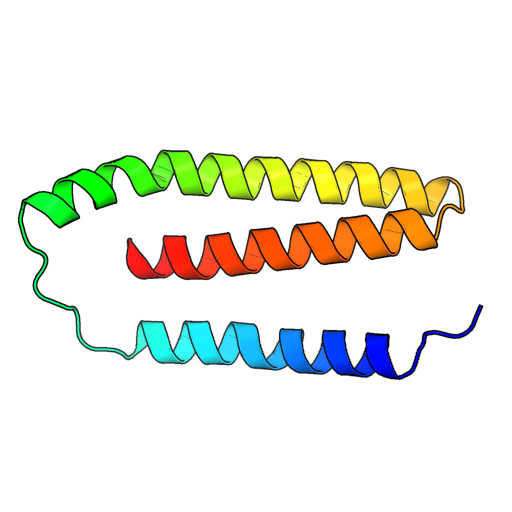LNTAALVLSALFLLSYVSYH

Radius of gyration: 16.61 Å; chains: 1; bounding box: 34×24×46 Å

pLDDT: mean 89.74, std 9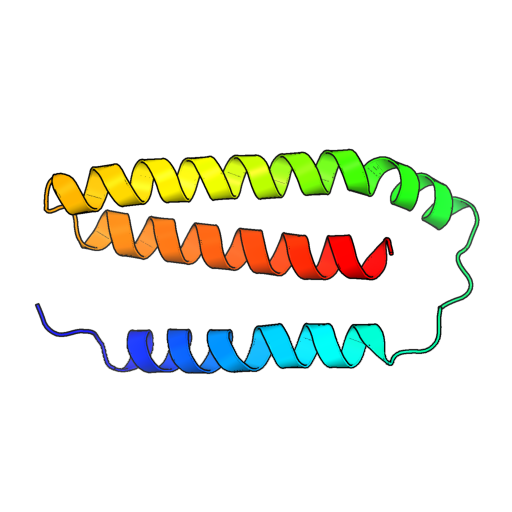.47, range [49.09, 98.69]